Protein AF-A0A7M3ZWP9-F1 (afdb_monomer)

Mean predicted aligned error: 2.72 Å

Foldseek 3Di:
DVVLLVVLLVQCPPPDPVSNVVSLVSNVVVLDLVSLVSLLVLCVDPPVVSVVSNLVSCLSRVVVNDPVSLVSQCPDPDPVSNVSSVVND

Structure (mmCIF, N/CA/C/O backbone):
data_AF-A0A7M3ZWP9-F1
#
_entry.id   AF-A0A7M3ZWP9-F1
#
loop_
_atom_site.group_PDB
_atom_site.id
_atom_site.type_sym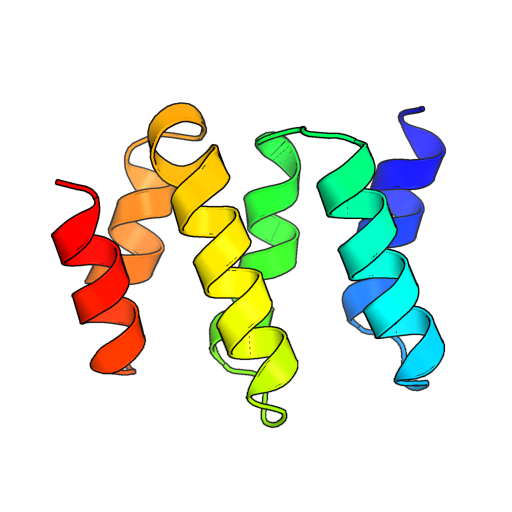bol
_atom_site.label_atom_id
_atom_site.label_alt_id
_atom_site.label_comp_id
_atom_site.label_asym_id
_atom_site.label_entity_id
_atom_site.label_seq_id
_atom_site.pdbx_PDB_ins_code
_atom_site.Cartn_x
_atom_site.Cartn_y
_atom_site.Cartn_z
_atom_site.occupancy
_atom_site.B_iso_or_equiv
_atom_site.auth_seq_id
_atom_site.auth_comp_id
_atom_site.auth_asym_id
_atom_site.auth_atom_id
_atom_site.pdbx_PDB_model_num
ATOM 1 N N . MET A 1 1 ? 12.283 9.500 13.832 1.00 62.19 1 MET A N 1
ATOM 2 C CA . MET A 1 1 ? 10.842 9.227 14.043 1.00 62.19 1 MET A CA 1
ATOM 3 C C . MET A 1 1 ? 10.038 9.820 12.879 1.00 62.19 1 MET A C 1
ATOM 5 O O . MET A 1 1 ? 9.984 9.161 11.855 1.00 62.19 1 MET A O 1
ATOM 9 N N . ALA A 1 2 ? 9.565 11.078 12.891 1.00 65.12 2 ALA A N 1
ATOM 10 C CA . ALA A 1 2 ? 8.790 11.631 11.753 1.00 65.12 2 ALA A CA 1
ATOM 11 C C . ALA A 1 2 ? 9.591 11.812 10.439 1.00 65.12 2 ALA A C 1
ATOM 13 O O . ALA A 1 2 ? 9.095 11.546 9.345 1.00 65.12 2 ALA A O 1
ATOM 14 N N . ASN A 1 3 ? 10.863 12.220 10.536 1.00 81.19 3 ASN A N 1
ATOM 15 C CA . ASN A 1 3 ? 11.721 12.428 9.361 1.00 81.19 3 ASN A CA 1
ATOM 16 C C . ASN A 1 3 ? 12.042 11.111 8.620 1.00 81.19 3 ASN A C 1
ATOM 18 O O . ASN A 1 3 ? 12.239 11.099 7.405 1.00 81.19 3 ASN A O 1
ATOM 22 N N . ASP A 1 4 ? 12.065 9.987 9.342 1.00 88.25 4 ASP A N 1
ATOM 23 C CA . ASP A 1 4 ? 12.377 8.674 8.770 1.00 88.25 4 ASP A CA 1
ATOM 24 C C . ASP A 1 4 ? 11.197 8.116 7.972 1.00 88.25 4 ASP A C 1
ATOM 26 O O . ASP A 1 4 ? 11.408 7.571 6.887 1.00 88.25 4 ASP A O 1
ATOM 30 N N . ILE A 1 5 ? 9.966 8.338 8.451 1.00 93.38 5 ILE A N 1
ATOM 31 C CA . ILE A 1 5 ? 8.728 7.963 7.756 1.00 93.38 5 ILE A CA 1
ATOM 32 C C . ILE A 1 5 ? 8.607 8.732 6.438 1.00 93.38 5 ILE A C 1
ATOM 34 O O . ILE A 1 5 ? 8.527 8.114 5.377 1.00 93.38 5 ILE A O 1
ATOM 38 N N . ALA A 1 6 ? 8.704 10.066 6.463 1.00 93.25 6 ALA A N 1
ATOM 39 C CA . ALA A 1 6 ? 8.617 10.886 5.249 1.00 93.25 6 ALA A CA 1
ATOM 40 C C . ALA A 1 6 ? 9.703 10.511 4.220 1.00 93.25 6 ALA A C 1
ATOM 42 O O . ALA A 1 6 ? 9.452 10.377 3.014 1.00 93.25 6 ALA A O 1
ATOM 43 N N . ARG A 1 7 ? 10.927 10.258 4.698 1.00 95.38 7 ARG A N 1
ATOM 44 C CA . ARG A 1 7 ? 12.026 9.783 3.854 1.00 95.38 7 ARG A CA 1
ATOM 45 C C . ARG A 1 7 ? 11.757 8.388 3.290 1.00 95.38 7 ARG A C 1
ATOM 47 O O . ARG A 1 7 ? 12.118 8.133 2.143 1.00 95.38 7 ARG A O 1
ATOM 54 N N . ALA A 1 8 ? 11.145 7.484 4.047 1.00 96.56 8 ALA A N 1
ATOM 55 C CA . ALA A 1 8 ? 10.768 6.164 3.556 1.00 96.56 8 ALA A CA 1
ATOM 56 C C . ALA A 1 8 ? 9.638 6.252 2.514 1.00 96.56 8 ALA A C 1
ATOM 58 O O . ALA A 1 8 ? 9.781 5.677 1.437 1.00 96.56 8 ALA A O 1
ATOM 59 N N . MET A 1 9 ? 8.596 7.057 2.745 1.00 96.38 9 MET A N 1
ATOM 60 C CA . MET A 1 9 ? 7.514 7.283 1.774 1.00 96.38 9 MET A CA 1
ATOM 61 C C . MET A 1 9 ? 8.058 7.765 0.420 1.00 96.38 9 MET A C 1
ATOM 63 O O . MET A 1 9 ? 7.729 7.195 -0.620 1.00 96.38 9 MET A O 1
ATOM 67 N N . SER A 1 10 ? 8.965 8.753 0.413 1.00 95.56 10 SER A N 1
ATOM 68 C CA . SER A 1 10 ? 9.580 9.232 -0.840 1.00 95.56 10 SER A CA 1
ATOM 69 C C . SER A 1 10 ? 10.396 8.150 -1.566 1.00 95.56 10 SER A C 1
ATOM 71 O O . SER A 1 10 ? 10.410 8.084 -2.797 1.00 95.56 10 SER A O 1
ATOM 73 N N . ARG A 1 11 ? 11.039 7.248 -0.816 1.00 97.25 11 ARG A N 1
ATOM 74 C CA . ARG A 1 11 ? 11.874 6.165 -1.354 1.00 97.25 11 ARG A CA 1
ATOM 75 C C . ARG A 1 11 ? 11.088 5.009 -1.968 1.00 97.25 11 ARG A C 1
ATOM 77 O O . ARG A 1 11 ? 11.696 4.220 -2.691 1.00 97.25 11 ARG A O 1
ATOM 84 N N . LEU A 1 12 ? 9.771 4.915 -1.766 1.00 97.44 12 LEU A N 1
ATOM 85 C CA . LEU A 1 12 ? 8.942 3.917 -2.456 1.00 97.44 12 LEU A CA 1
ATOM 86 C C . LEU A 1 12 ? 8.963 4.081 -3.984 1.00 97.44 12 LEU A C 1
ATOM 88 O O . LEU A 1 12 ? 8.810 3.092 -4.699 1.00 97.44 12 LEU A O 1
ATOM 92 N N . LYS A 1 13 ? 9.222 5.300 -4.479 1.00 95.31 13 LYS A N 1
ATOM 93 C CA . LYS A 1 13 ? 9.322 5.639 -5.912 1.00 95.31 13 LYS A CA 1
ATOM 94 C C . LYS A 1 13 ? 10.764 5.646 -6.442 1.00 95.31 13 LYS A C 1
ATOM 96 O O . LYS A 1 13 ? 11.024 6.121 -7.543 1.00 95.31 13 LYS A O 1
ATOM 101 N N . HIS A 1 14 ? 11.731 5.185 -5.650 1.00 97.50 14 HIS A N 1
ATOM 102 C CA . HIS A 1 14 ? 13.142 5.233 -6.027 1.00 97.50 14 HIS A CA 1
ATOM 103 C C . HIS A 1 14 ? 13.471 4.225 -7.140 1.00 97.50 14 HIS A C 1
ATOM 105 O O . HIS A 1 14 ? 12.979 3.106 -7.118 1.00 97.50 14 HIS A O 1
ATOM 111 N N . ARG A 1 15 ? 14.373 4.566 -8.070 1.00 96.00 15 ARG A N 1
ATOM 112 C CA . ARG A 1 15 ? 14.744 3.673 -9.191 1.00 96.00 15 ARG A CA 1
ATOM 113 C C . ARG A 1 15 ? 15.382 2.344 -8.764 1.00 96.00 15 ARG A C 1
ATOM 115 O O . ARG A 1 15 ? 15.228 1.333 -9.433 1.00 96.00 15 ARG A O 1
ATOM 122 N N . ASP A 1 16 ? 16.138 2.354 -7.667 1.00 97.62 16 ASP A N 1
ATOM 123 C CA . ASP A 1 16 ? 16.771 1.147 -7.128 1.00 97.62 16 ASP A CA 1
ATOM 124 C C . ASP A 1 16 ? 15.792 0.364 -6.246 1.00 97.62 16 ASP A C 1
ATOM 126 O O . ASP A 1 16 ? 15.365 0.839 -5.188 1.00 97.62 16 ASP A O 1
ATOM 130 N N . ILE A 1 17 ? 15.513 -0.872 -6.662 1.00 97.62 17 ILE A N 1
ATOM 131 C CA . ILE A 1 17 ? 14.615 -1.808 -5.986 1.00 97.62 17 ILE A CA 1
ATOM 132 C C . ILE A 1 17 ? 15.019 -2.079 -4.533 1.00 97.62 17 ILE A C 1
ATOM 134 O O . ILE A 1 17 ? 14.148 -2.206 -3.672 1.00 97.62 17 ILE A O 1
ATOM 138 N N . ARG A 1 18 ? 16.320 -2.125 -4.210 1.00 98.06 18 ARG A N 1
ATOM 139 C CA . ARG A 1 18 ? 16.771 -2.370 -2.828 1.00 98.06 18 ARG A CA 1
ATOM 140 C C . ARG A 1 18 ? 16.378 -1.215 -1.916 1.00 98.06 18 ARG A C 1
ATOM 142 O O . ARG A 1 18 ? 15.913 -1.441 -0.799 1.00 98.06 18 ARG A O 1
ATOM 149 N N . THR A 1 19 ? 16.501 0.011 -2.414 1.00 98.12 19 THR A N 1
ATOM 150 C CA . THR A 1 19 ? 16.055 1.217 -1.713 1.00 98.12 19 THR A CA 1
ATOM 151 C C . THR A 1 19 ? 14.542 1.210 -1.482 1.00 98.12 19 THR A C 1
ATOM 153 O O . THR A 1 19 ? 14.109 1.463 -0.357 1.00 98.12 19 THR A O 1
ATOM 156 N N . ARG A 1 20 ? 13.742 0.840 -2.493 1.00 98.31 20 ARG A N 1
ATOM 157 C CA . ARG A 1 20 ? 12.280 0.705 -2.356 1.00 98.31 20 ARG A CA 1
ATOM 158 C C . ARG A 1 20 ? 11.897 -0.349 -1.312 1.00 98.31 20 ARG A C 1
ATOM 160 O O . ARG A 1 20 ? 11.080 -0.090 -0.436 1.00 98.31 20 ARG A O 1
ATOM 167 N N . ARG A 1 21 ? 12.529 -1.528 -1.348 1.00 98.50 21 ARG A N 1
ATOM 168 C CA . ARG A 1 21 ? 12.273 -2.614 -0.382 1.00 98.50 21 ARG A CA 1
ATOM 169 C C . ARG A 1 21 ? 12.643 -2.224 1.048 1.00 98.50 21 ARG A C 1
ATOM 171 O O . ARG A 1 21 ? 11.920 -2.568 1.980 1.00 98.50 21 ARG A O 1
ATOM 178 N N . ARG A 1 22 ? 13.746 -1.489 1.233 1.00 98.19 22 ARG A N 1
ATOM 179 C CA . ARG A 1 22 ? 14.119 -0.946 2.548 1.00 98.19 22 ARG A CA 1
ATOM 180 C C . ARG A 1 22 ? 13.083 0.061 3.040 1.00 98.19 22 ARG A C 1
ATOM 182 O O . ARG A 1 22 ? 12.728 0.006 4.206 1.00 98.19 22 ARG A O 1
ATOM 189 N N . ALA A 1 23 ? 12.579 0.925 2.162 1.00 98.00 23 ALA A N 1
ATOM 190 C CA . ALA A 1 23 ? 11.522 1.866 2.511 1.00 98.00 23 ALA A CA 1
ATOM 191 C C . ALA A 1 23 ? 10.245 1.161 2.978 1.00 98.00 23 ALA A C 1
ATOM 193 O O . ALA A 1 23 ? 9.743 1.502 4.040 1.00 98.00 23 ALA A O 1
ATOM 194 N N . VAL A 1 24 ? 9.785 0.131 2.257 1.00 98.31 24 VAL A N 1
ATOM 195 C CA . VAL A 1 24 ? 8.646 -0.696 2.693 1.00 98.31 24 VAL A CA 1
ATOM 196 C C . VAL A 1 24 ? 8.877 -1.237 4.104 1.00 98.31 24 VAL A C 1
ATOM 198 O O . VAL A 1 24 ? 8.018 -1.073 4.963 1.00 98.31 24 VAL A O 1
ATOM 201 N N . ARG A 1 25 ? 10.052 -1.824 4.369 1.00 97.88 25 ARG A N 1
ATOM 202 C CA . ARG A 1 25 ? 10.389 -2.347 5.701 1.00 97.88 25 ARG A CA 1
ATOM 203 C C . ARG A 1 25 ? 10.323 -1.263 6.777 1.00 97.88 25 ARG A C 1
ATOM 205 O O . ARG A 1 25 ? 9.667 -1.474 7.785 1.00 97.88 25 ARG A O 1
ATOM 212 N N . THR A 1 26 ? 10.951 -0.113 6.541 1.00 97.25 26 THR A N 1
ATOM 213 C CA . THR A 1 26 ? 10.935 1.005 7.491 1.00 97.25 26 THR A CA 1
ATOM 214 C C . THR A 1 26 ? 9.512 1.482 7.776 1.00 97.25 26 THR A C 1
ATOM 216 O O . THR A 1 26 ? 9.199 1.759 8.925 1.00 97.25 26 THR A O 1
ATOM 219 N N . LEU A 1 27 ? 8.634 1.554 6.771 1.00 97.12 27 LEU A N 1
ATOM 220 C CA . LEU A 1 27 ? 7.240 1.958 6.989 1.00 97.12 27 LEU A CA 1
ATOM 221 C C . LEU A 1 27 ? 6.478 0.945 7.856 1.00 97.12 27 LEU A C 1
ATOM 223 O O . LEU A 1 27 ? 5.783 1.360 8.773 1.00 97.12 27 LEU A O 1
ATOM 227 N N . PHE A 1 28 ? 6.668 -0.360 7.634 1.00 97.06 28 PHE A N 1
ATOM 228 C CA . PHE A 1 28 ? 6.090 -1.396 8.501 1.00 97.06 28 PHE A CA 1
ATOM 229 C C . PHE A 1 28 ? 6.638 -1.358 9.932 1.00 97.06 28 PHE A C 1
ATOM 231 O O . PHE A 1 28 ? 5.878 -1.531 10.874 1.00 97.06 28 PHE A O 1
ATOM 238 N N . GLU A 1 29 ? 7.935 -1.100 10.111 1.00 95.69 29 GLU A N 1
ATOM 239 C CA . GLU A 1 29 ? 8.560 -0.990 11.439 1.00 95.69 29 GLU A CA 1
ATOM 240 C C . GLU A 1 29 ? 8.023 0.192 12.264 1.00 95.69 29 GLU A C 1
ATOM 242 O O . GLU A 1 29 ? 8.107 0.154 13.488 1.00 95.69 29 GLU A O 1
ATOM 247 N N . ASN A 1 30 ? 7.495 1.239 11.616 1.00 93.19 30 ASN A N 1
ATOM 248 C CA . ASN A 1 30 ? 6.932 2.401 12.311 1.00 93.19 30 ASN A CA 1
ATOM 249 C C . ASN A 1 30 ? 5.468 2.210 12.740 1.00 93.19 30 ASN A C 1
ATOM 251 O O . ASN A 1 30 ? 5.005 2.999 13.555 1.00 93.19 30 ASN A O 1
ATOM 255 N N . ASP A 1 31 ? 4.767 1.199 12.212 1.00 93.88 31 ASP A N 1
ATOM 256 C CA . ASP A 1 31 ? 3.382 0.852 12.575 1.00 93.88 31 ASP A CA 1
ATOM 257 C C . ASP A 1 31 ? 2.403 2.046 12.607 1.00 93.88 31 ASP A C 1
ATOM 259 O O . ASP A 1 31 ? 1.606 2.212 13.527 1.00 93.88 31 ASP A O 1
ATOM 263 N N . ASP A 1 32 ? 2.495 2.921 11.601 1.00 92.75 32 ASP A N 1
ATOM 264 C CA . ASP A 1 32 ? 1.722 4.164 11.528 1.00 92.75 32 ASP A CA 1
ATOM 265 C C . ASP A 1 32 ? 0.702 4.104 10.375 1.00 92.75 32 ASP A C 1
ATOM 267 O O . ASP A 1 32 ? 1.101 4.148 9.209 1.00 92.75 32 ASP A O 1
ATOM 271 N N . PRO A 1 33 ? -0.616 4.060 10.654 1.00 93.19 33 PRO A N 1
ATOM 272 C CA . PRO A 1 33 ? -1.656 4.046 9.625 1.00 93.19 33 PRO A CA 1
ATOM 273 C C . PRO A 1 33 ? -1.617 5.226 8.644 1.00 93.19 33 PRO A C 1
ATOM 275 O O . PRO A 1 33 ? -2.118 5.097 7.529 1.00 93.19 33 PRO A O 1
ATOM 278 N N . SER A 1 34 ? -1.008 6.363 9.001 1.00 90.88 34 SER A N 1
ATOM 279 C CA . SER A 1 34 ? -0.920 7.540 8.123 1.00 90.88 34 SER A CA 1
ATOM 280 C C . SER A 1 34 ? -0.085 7.302 6.858 1.00 90.88 34 SER A C 1
ATOM 282 O O . SER A 1 34 ? -0.192 8.050 5.885 1.00 90.88 34 SER A O 1
ATOM 284 N N . VAL A 1 35 ? 0.721 6.235 6.820 1.00 93.38 35 VAL A N 1
ATOM 285 C CA . VAL A 1 35 ? 1.573 5.910 5.666 1.00 93.38 35 VAL A CA 1
ATOM 286 C C . VAL A 1 35 ? 0.819 5.217 4.529 1.00 93.38 35 VAL A C 1
ATOM 288 O O . VAL A 1 35 ? 1.399 5.007 3.460 1.00 93.38 35 VAL A O 1
ATOM 291 N N . LEU A 1 36 ? -0.452 4.851 4.732 1.00 94.69 36 LEU A N 1
ATOM 292 C CA . LEU A 1 36 ? -1.248 4.070 3.780 1.00 94.69 36 LEU A CA 1
ATOM 293 C C . LEU A 1 36 ? -1.320 4.717 2.391 1.00 94.69 36 LEU A C 1
ATOM 295 O O . LEU A 1 36 ? -1.212 4.033 1.371 1.00 94.69 36 LEU A O 1
ATOM 299 N N . ASP A 1 37 ? -1.407 6.048 2.346 1.00 92.56 37 ASP A N 1
ATOM 300 C CA . ASP A 1 37 ? -1.430 6.817 1.099 1.00 92.56 37 ASP A CA 1
ATOM 301 C C . ASP A 1 37 ? -0.168 6.602 0.254 1.00 92.56 37 ASP A C 1
ATOM 303 O O . ASP A 1 37 ? -0.228 6.603 -0.979 1.00 92.56 37 ASP A O 1
ATOM 307 N N . ALA A 1 38 ? 0.981 6.350 0.889 1.00 95.19 38 ALA A N 1
ATOM 308 C CA . ALA A 1 38 ? 2.219 6.049 0.179 1.00 95.19 38 ALA A CA 1
ATOM 309 C C . ALA A 1 38 ? 2.202 4.656 -0.472 1.00 95.19 38 ALA A C 1
ATOM 311 O O . ALA A 1 38 ? 2.893 4.446 -1.472 1.00 95.19 38 ALA A O 1
ATOM 312 N N . PHE A 1 39 ? 1.406 3.722 0.058 1.00 97.44 39 PHE A N 1
ATOM 313 C CA . PHE A 1 39 ? 1.224 2.383 -0.505 1.00 97.44 39 PHE A CA 1
ATOM 314 C C . PHE A 1 39 ? 0.199 2.343 -1.641 1.00 97.44 3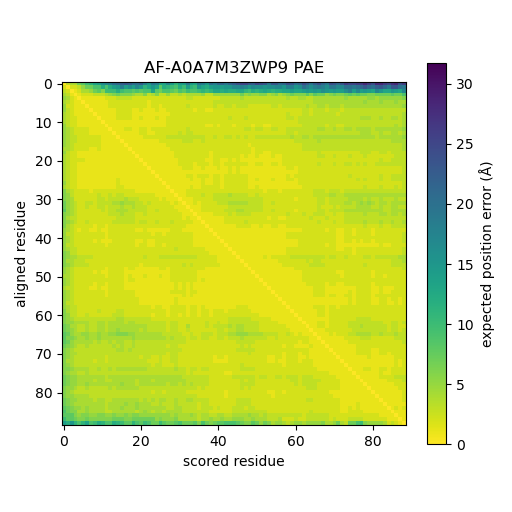9 PHE A C 1
ATOM 316 O O . PHE A 1 39 ? 0.269 1.432 -2.463 1.00 97.44 39 PHE A O 1
ATOM 323 N N . LYS A 1 40 ? -0.705 3.324 -1.750 1.00 96.56 40 LYS A N 1
ATOM 324 C CA . LYS A 1 40 ? -1.747 3.354 -2.792 1.00 96.56 40 LYS A CA 1
ATOM 325 C C . LYS A 1 40 ? -1.2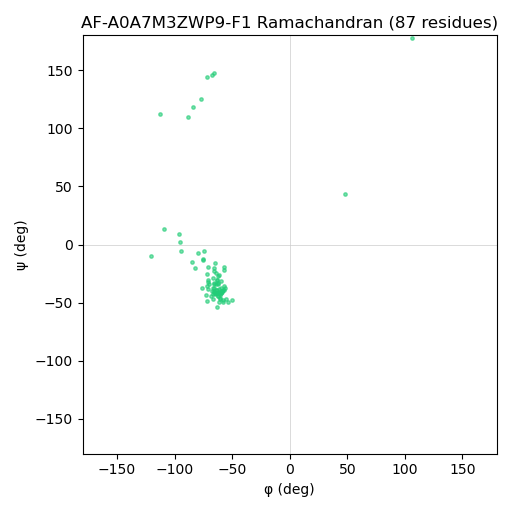11 3.139 -4.219 1.00 96.56 40 LYS A C 1
ATOM 327 O O . LYS A 1 40 ? -1.752 2.278 -4.907 1.00 96.56 40 LYS A O 1
ATOM 332 N N . PRO A 1 41 ? -0.133 3.811 -4.679 1.00 96.69 41 PRO A N 1
ATOM 333 C CA . PRO A 1 41 ? 0.405 3.579 -6.023 1.00 96.69 41 PRO A CA 1
ATOM 334 C C . PRO A 1 41 ? 0.999 2.178 -6.222 1.00 96.69 41 PRO A C 1
ATOM 336 O O . PRO A 1 41 ? 1.111 1.721 -7.353 1.00 96.69 41 PRO A O 1
ATOM 339 N N . LEU A 1 42 ? 1.395 1.497 -5.141 1.00 98.00 42 LEU A N 1
ATOM 340 C CA . LEU A 1 42 ? 1.992 0.162 -5.214 1.00 98.00 42 LEU A CA 1
ATOM 341 C C . LEU A 1 42 ? 0.955 -0.937 -5.493 1.00 98.00 42 LEU A C 1
ATOM 343 O O . LEU A 1 42 ? 1.345 -2.043 -5.847 1.00 98.00 42 LEU A O 1
ATOM 347 N N . LEU A 1 43 ? -0.347 -0.646 -5.377 1.00 97.88 43 LEU A N 1
ATOM 348 C CA . LEU A 1 43 ? -1.424 -1.557 -5.796 1.00 97.88 43 LEU A CA 1
ATOM 349 C C . LEU A 1 43 ? -1.446 -1.795 -7.318 1.00 97.88 43 LEU A C 1
ATOM 351 O O . LEU A 1 43 ? -1.997 -2.798 -7.771 1.00 97.88 43 LEU A O 1
ATOM 355 N N . ASP A 1 44 ? -0.827 -0.894 -8.087 1.00 97.50 44 ASP A N 1
ATOM 356 C CA . ASP A 1 44 ? -0.668 -0.961 -9.543 1.00 97.50 44 ASP A CA 1
ATOM 357 C C . ASP A 1 44 ? 0.788 -1.253 -9.971 1.00 97.50 44 ASP A C 1
ATOM 359 O O . ASP A 1 44 ? 1.127 -1.076 -11.141 1.00 97.50 44 ASP A O 1
ATOM 363 N N . ASP A 1 45 ? 1.667 -1.671 -9.049 1.00 97.56 45 ASP A N 1
ATOM 364 C CA . ASP A 1 45 ? 3.075 -1.937 -9.374 1.00 97.56 45 ASP A CA 1
ATOM 365 C C . ASP A 1 45 ? 3.243 -3.148 -10.305 1.00 97.56 45 ASP A C 1
ATOM 367 O O . ASP A 1 45 ? 2.521 -4.141 -10.201 1.00 97.56 45 ASP A O 1
ATOM 371 N N . GLU A 1 46 ? 4.241 -3.087 -11.188 1.00 95.56 46 GLU A N 1
ATOM 372 C CA . GLU A 1 46 ? 4.584 -4.195 -12.086 1.00 95.56 46 GLU A CA 1
ATOM 373 C C . GLU A 1 46 ? 5.218 -5.377 -11.335 1.00 95.56 46 GLU A C 1
ATOM 375 O O . GLU A 1 46 ? 5.049 -6.532 -11.732 1.00 95.56 46 GLU A O 1
ATOM 380 N N . ASP A 1 47 ? 5.940 -5.117 -10.239 1.00 96.56 47 ASP A N 1
ATOM 381 C CA . ASP A 1 47 ? 6.489 -6.164 -9.381 1.00 96.56 47 ASP A CA 1
ATOM 382 C C . ASP A 1 47 ? 5.451 -6.549 -8.315 1.00 96.56 47 ASP A C 1
ATOM 384 O O . ASP A 1 47 ? 5.175 -5.820 -7.355 1.00 96.56 47 ASP A O 1
ATOM 388 N N . GLY A 1 48 ? 4.901 -7.758 -8.469 1.00 96.69 48 GLY A N 1
ATOM 389 C CA . GLY A 1 48 ? 3.878 -8.320 -7.586 1.00 96.69 48 GLY A CA 1
ATOM 390 C C . GLY A 1 48 ? 4.287 -8.401 -6.111 1.00 96.69 48 GLY A C 1
ATOM 391 O O . GLY A 1 48 ? 3.417 -8.453 -5.239 1.00 96.69 48 GLY A O 1
ATOM 392 N N . TRP A 1 49 ? 5.586 -8.344 -5.790 1.00 97.44 49 TRP A N 1
ATOM 393 C CA . TRP A 1 49 ? 6.037 -8.207 -4.407 1.00 97.44 49 TRP A CA 1
ATOM 394 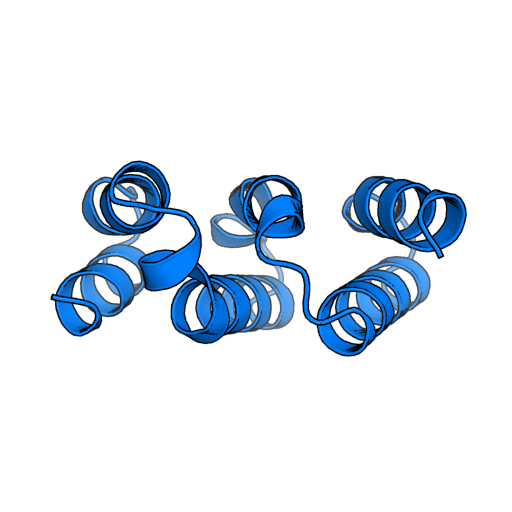C C . TRP A 1 49 ? 5.555 -6.889 -3.783 1.00 97.44 49 TRP A C 1
ATOM 396 O O . TRP A 1 49 ? 5.098 -6.895 -2.639 1.00 97.44 49 TRP A O 1
ATOM 406 N N . PHE A 1 50 ? 5.603 -5.768 -4.513 1.00 98.44 50 PHE A N 1
ATOM 407 C CA . PHE A 1 50 ? 5.116 -4.476 -4.012 1.00 98.44 50 PHE A CA 1
ATOM 408 C C . PHE A 1 50 ? 3.593 -4.437 -3.918 1.00 98.44 50 PHE A C 1
ATOM 410 O O . PHE A 1 50 ? 3.083 -3.940 -2.915 1.00 98.44 50 PHE A O 1
ATOM 417 N N . VAL A 1 51 ? 2.882 -5.040 -4.878 1.00 98.00 51 VAL A N 1
ATOM 418 C CA . VAL A 1 51 ? 1.418 -5.201 -4.810 1.00 98.00 51 VAL A CA 1
ATOM 419 C C . VAL A 1 51 ? 1.027 -5.979 -3.554 1.00 98.00 51 VAL A C 1
ATOM 421 O O . VAL A 1 51 ? 0.183 -5.530 -2.779 1.00 98.00 51 VAL A O 1
ATOM 424 N N . SER A 1 52 ? 1.691 -7.108 -3.285 1.00 97.88 52 SER A N 1
ATOM 425 C CA . SER A 1 52 ? 1.446 -7.891 -2.070 1.00 97.88 52 SER A CA 1
ATOM 426 C C . SER A 1 52 ? 1.705 -7.076 -0.803 1.00 97.88 52 SER A C 1
ATOM 428 O O . SER A 1 52 ? 0.921 -7.162 0.138 1.00 97.88 52 SER A O 1
ATOM 430 N N . LYS A 1 53 ? 2.780 -6.278 -0.762 1.00 98.38 53 LYS A N 1
ATOM 431 C CA . LYS A 1 53 ? 3.108 -5.453 0.411 1.00 98.38 53 LYS A CA 1
ATOM 432 C C . LYS A 1 53 ? 2.141 -4.292 0.607 1.00 98.38 53 LYS A C 1
ATOM 434 O O . LYS A 1 53 ? 1.840 -3.960 1.748 1.00 98.38 53 LYS A O 1
ATOM 439 N N . ALA A 1 54 ? 1.629 -3.712 -0.473 1.00 98.19 54 ALA A N 1
ATOM 440 C CA . ALA A 1 54 ? 0.551 -2.740 -0.397 1.00 98.19 54 ALA A CA 1
ATOM 441 C C . ALA A 1 54 ? -0.699 -3.376 0.214 1.00 98.19 54 ALA A C 1
ATOM 443 O O . ALA A 1 54 ? -1.219 -2.865 1.197 1.00 98.19 54 ALA A O 1
ATOM 444 N N . LEU A 1 55 ? -1.123 -4.543 -0.276 1.00 98.06 55 LEU A N 1
ATOM 445 C CA . LEU A 1 55 ? -2.263 -5.257 0.303 1.00 98.06 55 LEU A CA 1
ATOM 446 C C . LEU A 1 55 ? -2.054 -5.601 1.785 1.00 98.06 55 LEU A C 1
ATOM 448 O O . LEU A 1 55 ? -2.988 -5.456 2.567 1.00 98.06 55 LEU A O 1
ATOM 452 N N . ASP A 1 56 ? -0.847 -6.006 2.188 1.00 97.75 56 ASP A N 1
ATOM 453 C CA . ASP A 1 56 ? -0.520 -6.243 3.600 1.00 97.75 56 ASP A CA 1
ATOM 454 C C . ASP A 1 56 ? -0.689 -4.970 4.449 1.00 97.75 56 ASP A C 1
ATOM 456 O O . ASP A 1 56 ? -1.291 -5.031 5.518 1.00 97.75 56 ASP A O 1
ATOM 460 N N . ALA A 1 57 ? -0.235 -3.811 3.957 1.00 97.88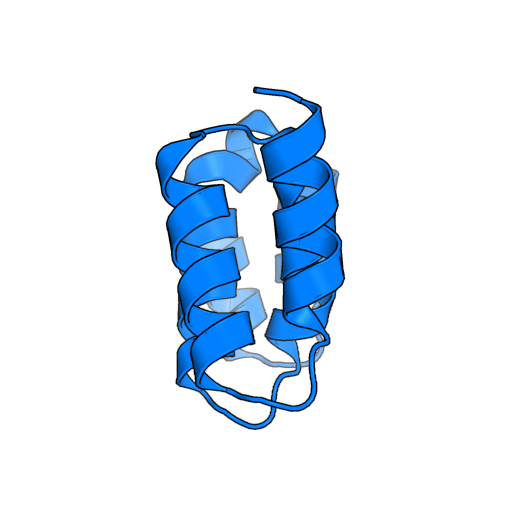 57 ALA A N 1
ATOM 461 C CA . ALA A 1 57 ? -0.405 -2.528 4.644 1.00 97.88 57 ALA A CA 1
ATOM 462 C C . ALA A 1 57 ? -1.890 -2.154 4.798 1.00 97.88 57 ALA A C 1
ATOM 464 O O . ALA A 1 57 ? -2.327 -1.782 5.885 1.00 97.88 57 ALA A O 1
ATOM 465 N N . TYR A 1 58 ? -2.696 -2.320 3.743 1.00 97.44 58 TYR A N 1
ATOM 466 C CA . TYR A 1 58 ? -4.139 -2.075 3.823 1.00 97.44 58 TYR A CA 1
ATOM 467 C C . TYR A 1 58 ? -4.861 -3.066 4.749 1.00 97.44 58 TYR A C 1
ATOM 469 O O . TYR A 1 58 ? -5.817 -2.677 5.411 1.00 97.44 58 TYR A O 1
ATOM 477 N N . ARG A 1 59 ? -4.418 -4.325 4.843 1.00 95.88 59 ARG A N 1
ATOM 478 C CA . ARG A 1 59 ? -4.976 -5.279 5.820 1.00 95.88 59 ARG A CA 1
ATOM 479 C C . ARG A 1 59 ? -4.645 -4.893 7.254 1.00 95.88 59 ARG A C 1
ATOM 481 O O . ARG A 1 59 ? -5.491 -5.038 8.126 1.00 95.88 59 ARG A O 1
ATOM 488 N N . MET A 1 60 ? -3.422 -4.425 7.485 1.00 95.94 60 MET A N 1
ATOM 489 C CA . MET A 1 60 ? -2.944 -4.077 8.819 1.00 95.94 60 MET A CA 1
ATOM 490 C C . MET A 1 60 ? -3.581 -2.784 9.333 1.00 95.94 60 MET A C 1
ATOM 492 O O . MET A 1 60 ? -4.000 -2.713 10.484 1.00 95.94 60 MET A O 1
ATOM 496 N N . TRP A 1 61 ? -3.680 -1.773 8.472 1.00 96.75 61 TRP A N 1
ATOM 497 C CA . TRP A 1 61 ? -4.023 -0.416 8.891 1.00 96.75 61 TRP A CA 1
ATOM 498 C C . TRP A 1 61 ? -5.296 0.135 8.245 1.00 96.75 61 TRP A C 1
ATOM 500 O O . TRP A 1 61 ? -5.775 1.174 8.679 1.00 96.75 61 TRP A O 1
ATOM 510 N N . GLY A 1 62 ? -5.878 -0.523 7.238 1.00 94.88 62 GLY A N 1
ATOM 511 C CA . GLY A 1 62 ? -6.998 0.025 6.461 1.00 94.88 62 GLY A CA 1
ATOM 512 C C . GLY A 1 62 ? -8.252 0.308 7.289 1.00 94.88 62 GLY A C 1
ATOM 513 O O . GLY A 1 62 ? -8.879 1.342 7.096 1.00 94.88 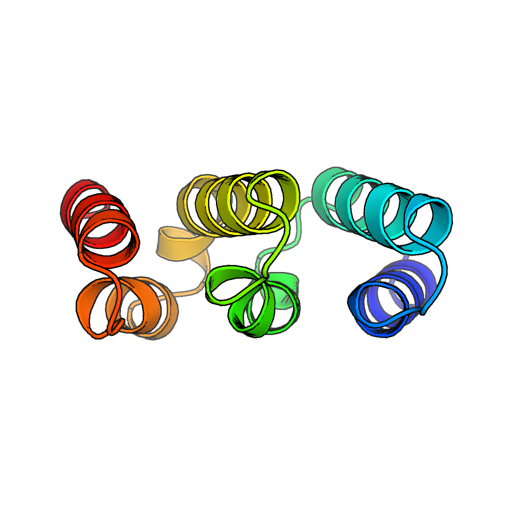62 GLY A O 1
ATOM 514 N N . ILE A 1 63 ? -8.580 -0.553 8.258 1.00 93.06 63 ILE A N 1
A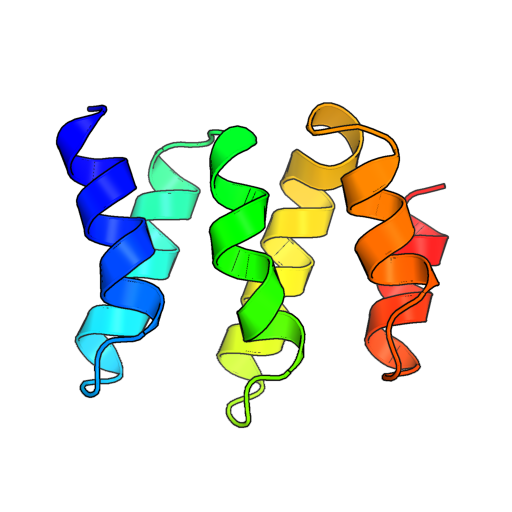TOM 515 C CA . ILE A 1 63 ? -9.705 -0.316 9.180 1.00 93.06 63 ILE A CA 1
ATOM 516 C C . ILE A 1 63 ? -9.446 0.899 10.076 1.00 93.06 63 ILE A C 1
ATOM 518 O O . ILE A 1 63 ? -10.341 1.710 10.293 1.00 93.06 63 ILE A O 1
ATOM 522 N N . VAL A 1 64 ? -8.212 1.041 10.569 1.00 94.12 64 VAL A N 1
ATOM 523 C CA . VAL A 1 64 ? -7.810 2.144 11.457 1.00 94.12 64 VAL A CA 1
ATOM 524 C C . VAL A 1 64 ? -7.714 3.466 10.691 1.00 94.12 64 VAL A C 1
ATOM 526 O O . VAL A 1 64 ? -8.074 4.511 11.224 1.00 94.12 64 VAL A O 1
ATOM 529 N N . ALA A 1 65 ? -7.264 3.420 9.436 1.00 93.56 65 ALA A N 1
ATOM 530 C CA . ALA A 1 65 ? -7.147 4.576 8.551 1.00 93.56 65 ALA A CA 1
ATOM 531 C C . ALA A 1 65 ? -8.510 5.121 8.086 1.00 93.56 65 ALA A C 1
ATOM 533 O O . ALA A 1 65 ? -8.584 6.274 7.666 1.00 93.56 65 ALA A O 1
ATOM 534 N N . GLY A 1 66 ? -9.578 4.322 8.182 1.00 92.38 66 GLY A N 1
ATOM 535 C CA . GLY A 1 66 ? -10.949 4.749 7.912 1.00 92.38 66 GLY A CA 1
ATOM 536 C C . GLY A 1 66 ? -11.537 4.229 6.593 1.00 92.38 66 GLY A C 1
ATOM 537 O O . GLY A 1 66 ? -10.883 3.515 5.825 1.00 92.38 66 GLY A O 1
ATOM 538 N N . PRO A 1 67 ? -12.810 4.557 6.317 1.00 93.56 67 PRO A N 1
ATOM 539 C CA . PRO A 1 67 ? -13.561 3.984 5.201 1.00 93.56 67 PRO A CA 1
ATOM 540 C C . PRO A 1 67 ? -12.962 4.301 3.823 1.00 93.56 67 PRO A C 1
ATOM 542 O O . PRO A 1 67 ? -13.104 3.502 2.900 1.00 93.56 67 PRO A O 1
ATOM 545 N N . GLU A 1 68 ? -12.244 5.412 3.664 1.00 94.12 68 GLU A N 1
ATOM 546 C CA . GLU A 1 68 ? -11.576 5.816 2.422 1.00 94.12 68 GLU A CA 1
ATOM 547 C C . GLU A 1 68 ? -10.464 4.836 2.011 1.00 94.12 68 GLU A C 1
ATOM 549 O O . GLU A 1 68 ? -10.255 4.571 0.817 1.00 94.12 68 GLU A O 1
ATOM 554 N N . ALA A 1 69 ? -9.771 4.251 2.992 1.00 94.06 69 ALA A N 1
ATOM 555 C CA . ALA A 1 69 ? -8.770 3.219 2.758 1.00 94.06 69 ALA A CA 1
ATOM 556 C C . ALA A 1 69 ? -9.419 1.941 2.211 1.00 94.06 69 ALA A C 1
ATOM 558 O O . ALA A 1 69 ? -8.976 1.395 1.197 1.00 94.06 69 ALA A O 1
ATOM 559 N N . VAL A 1 70 ? -10.517 1.501 2.827 1.00 94.44 70 VAL A N 1
ATOM 560 C CA . VAL A 1 70 ? -11.285 0.332 2.374 1.00 94.44 70 VAL A CA 1
ATOM 561 C C . VAL A 1 70 ? -11.905 0.591 0.994 1.00 94.44 70 VAL A C 1
ATOM 563 O O . VAL A 1 70 ? -11.800 -0.248 0.097 1.00 94.44 70 VAL A O 1
ATOM 566 N N . ALA A 1 71 ? -12.464 1.784 0.771 1.00 95.81 71 ALA A N 1
ATOM 567 C CA . ALA A 1 71 ? -13.025 2.195 -0.514 1.00 95.81 71 ALA A CA 1
ATOM 568 C C . ALA A 1 71 ? -11.978 2.178 -1.639 1.00 95.81 71 ALA A C 1
ATOM 570 O O . ALA A 1 71 ? -12.287 1.744 -2.750 1.00 95.81 71 ALA A O 1
ATOM 571 N N . THR A 1 72 ? -10.730 2.568 -1.346 1.00 96.19 72 THR A N 1
ATOM 572 C CA . THR A 1 72 ? -9.622 2.490 -2.313 1.00 96.19 72 THR A CA 1
ATOM 573 C C . THR A 1 72 ? -9.416 1.062 -2.824 1.00 96.19 72 THR A C 1
ATOM 575 O O . THR A 1 72 ? -9.194 0.876 -4.021 1.00 96.19 72 THR A O 1
ATOM 578 N N . LEU A 1 73 ? -9.536 0.049 -1.959 1.00 96.94 73 LEU A N 1
ATOM 579 C CA . LEU A 1 73 ? -9.457 -1.347 -2.391 1.00 96.94 73 LEU A CA 1
ATOM 580 C C . LEU A 1 73 ? -10.703 -1.775 -3.172 1.00 96.94 73 LEU A C 1
ATOM 582 O O . LEU A 1 73 ? -10.579 -2.342 -4.256 1.00 96.94 73 LEU A O 1
ATOM 586 N N . LEU A 1 74 ? -11.899 -1.486 -2.651 1.00 97.00 74 LEU A N 1
ATOM 587 C CA . LEU A 1 74 ? -13.174 -1.919 -3.241 1.00 97.00 74 LEU A CA 1
ATOM 588 C C . LEU A 1 74 ? -13.427 -1.343 -4.641 1.00 97.00 74 LEU A C 1
ATOM 590 O O . LEU A 1 74 ? -14.066 -1.994 -5.468 1.00 97.00 74 LEU A O 1
ATOM 594 N N . GLN A 1 75 ? -12.913 -0.147 -4.924 1.00 96.75 75 GLN A N 1
ATOM 595 C CA . GLN A 1 75 ? -13.076 0.543 -6.207 1.00 96.75 75 GLN A CA 1
ATOM 596 C C . GLN A 1 75 ? -11.900 0.317 -7.169 1.00 96.75 75 GLN A C 1
ATOM 598 O O . GLN A 1 75 ? -11.886 0.861 -8.274 1.00 96.75 75 GLN A O 1
ATOM 603 N N . HIS A 1 76 ? -10.905 -0.484 -6.781 1.0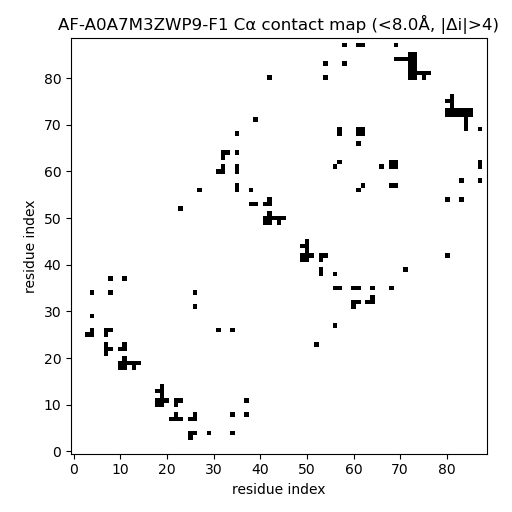0 97.62 76 HIS A N 1
ATOM 604 C CA . HIS A 1 76 ? -9.720 -0.702 -7.600 1.00 97.62 76 HIS A CA 1
ATOM 605 C C . HIS A 1 76 ? -10.053 -1.439 -8.907 1.00 97.62 76 HIS A C 1
ATOM 607 O O . HIS A 1 76 ? -10.919 -2.313 -8.944 1.00 97.62 76 HIS A O 1
ATOM 613 N N . ARG A 1 77 ? -9.331 -1.150 -9.997 1.00 95.81 77 ARG A N 1
ATOM 614 C CA . ARG A 1 77 ? -9.547 -1.809 -11.304 1.00 95.81 77 ARG A CA 1
ATOM 615 C C . ARG A 1 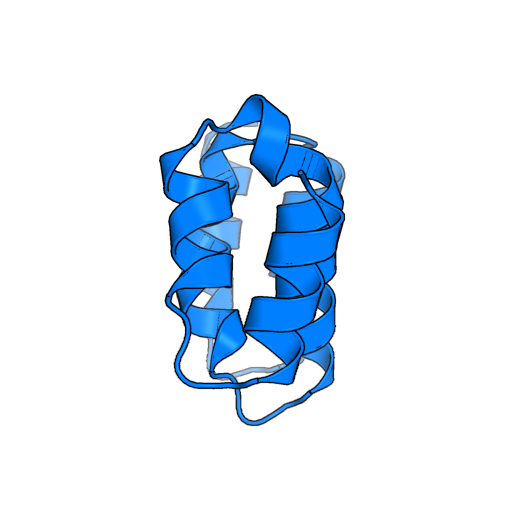77 ? -9.214 -3.306 -11.288 1.00 95.81 77 ARG A C 1
ATOM 617 O O . ARG A 1 77 ? -9.885 -4.097 -11.951 1.00 95.81 77 ARG A O 1
ATOM 624 N N . ASN A 1 78 ? -8.207 -3.694 -10.504 1.00 95.50 78 ASN A N 1
ATOM 625 C CA . ASN A 1 78 ? -7.769 -5.081 -10.350 1.00 95.50 78 ASN A CA 1
ATOM 626 C C . ASN A 1 78 ? -8.727 -5.856 -9.427 1.00 95.50 78 ASN A C 1
ATOM 628 O O . ASN A 1 78 ? -8.960 -5.452 -8.288 1.00 95.50 78 ASN A O 1
ATOM 632 N N . LEU A 1 79 ? -9.253 -6.982 -9.919 1.00 95.25 79 LEU A N 1
ATOM 633 C CA . LEU A 1 79 ? -10.176 -7.849 -9.186 1.00 95.25 79 LEU A CA 1
ATOM 634 C C . LEU A 1 79 ? -9.588 -8.372 -7.869 1.00 95.25 79 LEU A C 1
ATOM 636 O O . LEU A 1 79 ? -10.308 -8.427 -6.874 1.00 95.25 79 LEU A O 1
ATOM 640 N N . ASP A 1 80 ? -8.306 -8.729 -7.838 1.00 93.94 80 ASP A N 1
ATOM 641 C CA . ASP A 1 80 ? -7.687 -9.304 -6.640 1.00 93.94 80 ASP A CA 1
ATOM 642 C C . ASP A 1 80 ? -7.512 -8.259 -5.533 1.00 93.94 80 ASP A C 1
ATOM 644 O O . ASP A 1 80 ? -7.691 -8.561 -4.352 1.00 93.94 80 ASP A O 1
ATOM 648 N N . VAL A 1 81 ? -7.279 -7.000 -5.912 1.00 96.44 81 VAL A N 1
ATOM 649 C CA . VAL A 1 81 ? -7.264 -5.870 -4.972 1.00 96.44 81 VAL A CA 1
ATOM 650 C C . VAL A 1 81 ? -8.663 -5.629 -4.396 1.00 96.44 81 VAL A C 1
ATOM 652 O O . VAL A 1 81 ? -8.808 -5.486 -3.183 1.00 96.44 81 VAL A O 1
ATOM 655 N N . ARG A 1 82 ? -9.714 -5.686 -5.228 1.00 97.12 82 ARG A N 1
ATOM 656 C CA . ARG A 1 82 ? -11.104 -5.574 -4.745 1.00 97.12 82 ARG A CA 1
ATOM 657 C C . ARG A 1 82 ? -11.478 -6.689 -3.778 1.00 97.12 82 ARG A C 1
ATOM 659 O O . ARG A 1 82 ? -12.107 -6.421 -2.759 1.00 97.12 82 ARG A O 1
ATOM 666 N N . ARG A 1 83 ? -11.072 -7.929 -4.069 1.00 94.94 83 ARG A N 1
ATOM 667 C CA . ARG A 1 83 ? -11.279 -9.077 -3.170 1.00 94.94 83 ARG A CA 1
ATOM 668 C C . ARG A 1 83 ? -10.616 -8.858 -1.816 1.00 94.94 83 ARG A C 1
ATOM 670 O O . ARG A 1 83 ? -11.225 -9.154 -0.795 1.00 94.94 83 ARG A O 1
ATOM 677 N N . ALA A 1 84 ? -9.401 -8.310 -1.799 1.00 93.19 84 ALA A N 1
ATOM 678 C CA . ALA A 1 84 ? -8.739 -7.964 -0.548 1.00 93.19 84 ALA A CA 1
ATOM 679 C C . ALA A 1 84 ? -9.533 -6.917 0.247 1.00 93.19 84 ALA A C 1
ATOM 681 O O . ALA A 1 84 ? -9.661 -7.076 1.453 1.00 93.19 84 ALA A O 1
ATOM 682 N N . GLY A 1 85 ? -10.106 -5.909 -0.420 1.00 92.62 85 GLY A N 1
ATOM 683 C CA . GLY A 1 85 ? -10.982 -4.921 0.219 1.00 92.62 85 GLY A CA 1
ATOM 684 C C . GLY A 1 85 ? -12.266 -5.519 0.786 1.00 92.62 85 GLY A C 1
ATOM 685 O O . GLY A 1 85 ? -12.646 -5.191 1.902 1.00 92.62 85 GLY A O 1
ATOM 686 N N . ALA A 1 86 ? -12.906 -6.434 0.054 1.00 93.69 86 ALA A N 1
ATOM 687 C CA . ALA A 1 86 ? -14.125 -7.103 0.509 1.00 93.69 86 ALA A CA 1
ATOM 688 C C . ALA A 1 86 ? -13.900 -7.952 1.771 1.00 93.69 86 ALA A C 1
ATOM 690 O O . ALA A 1 86 ? -14.797 -8.053 2.595 1.00 93.69 86 ALA A O 1
ATOM 691 N N . ASN A 1 87 ? -12.697 -8.508 1.949 1.00 92.06 87 ASN A N 1
ATOM 692 C CA . ASN A 1 87 ? -12.325 -9.270 3.146 1.00 92.06 87 ASN A CA 1
ATOM 693 C C . ASN A 1 87 ? -12.068 -8.394 4.389 1.00 92.06 87 ASN A C 1
ATOM 695 O O . ASN A 1 87 ? -11.786 -8.945 5.451 1.00 92.06 87 ASN A O 1
ATOM 699 N N . LEU A 1 88 ? -12.084 -7.061 4.257 1.00 89.12 88 LEU A N 1
ATOM 700 C CA . LEU A 1 88 ? -11.940 -6.130 5.383 1.00 89.12 88 LEU A CA 1
ATOM 701 C C . LEU A 1 88 ? -13.286 -5.659 5.951 1.00 89.12 88 LEU A C 1
ATOM 703 O O . LEU A 1 88 ? -13.279 -4.922 6.931 1.00 89.12 88 LEU A O 1
ATOM 707 N N . LEU A 1 89 ? -14.410 -6.027 5.331 1.00 84.56 89 LEU A N 1
ATOM 708 C CA . LEU A 1 89 ? -15.762 -5.728 5.815 1.00 84.56 89 LEU A CA 1
ATOM 709 C C . LEU A 1 89 ? -16.251 -6.827 6.764 1.00 84.56 89 LEU A C 1
ATOM 711 O O . LEU A 1 89 ? -16.965 -6.470 7.725 1.00 84.56 89 LEU A O 1
#

Sequence (89 aa):
MANDIARAMSRLKHRDIRTRRRAVRTLFENDDPSVLDAFKPLLDDEDGWFVSKALDAYRMWGIVAGPEAVATLLQHRNLDVRRAGANLL

pLDDT: mean 94.78, std 5.53, range [62.19, 98.5]

Solvent-accessible surface area (backbone atoms only — not comparable to full-atom values): 4958 Å² total; per-residue (Å²): 109,73,69,54,49,57,53,22,52,63,28,57,77,41,93,50,63,69,55,18,53,49,16,53,50,54,49,61,76,63,72,52,49,83,53,51,73,64,33,57,68,28,65,72,42,89,53,60,69,47,23,52,50,23,52,50,51,46,71,75,23,16,78,80,58,31,70,69,49,39,46,56,24,54,69,40,92,51,67,70,49,19,52,58,26,61,75,73,113

Secondary structure (DSSP, 8-state):
-HHHHHHHHHHTT-SSHHHHHHHHHHHHHHT-GGGHHHHGGGGG-SSHHHHHHHHHHHHHHHHHH-HHHHHHHHT-SSHHHHHHHHTT-

Nearest PDB structures (foldseek):
  6gx7-assembly2_F  TM=6.727E-01  e=1.162E-02  synthetic construct
  7q1f-assembly1_D  TM=6.558E-01  e=1.362E-02  synthetic construct
  8aw4-assembly1_A  TM=7.110E-01  e=1.974E-02  synthetic construct
  7q1f-assembly2_T  TM=6.677E-01  e=2.711E-02  synthetic construct
  6hwp-assembly1_A  TM=6.928E-01  e=2.859E-02  synthetic construct

Radius of gyration: 12.4 Å; Cα contacts (8 Å, |Δi|>4): 95; chains: 1; bounding box: 32×22×26 Å